Protein AF-A0A2A3MM67-F1 (afdb_monomer_lite)

Organism: NCBI:txid170540

Radius of gyration: 13.93 Å; chains: 1; bounding box: 31×45×27 Å

Secondary structure (DSSP, 8-state):
----EEEEEEE-TTS-EEEEEESPPPTT----HHHHHHHHHHHHHHHHHHHTT--EEEEES---------

Sequence (70 aa):
MTTQLTARHIAGRNGQPVAVVNGLPGLDAQMTPTQLRQLARQANQIAIDSESGVRGMRRYPEDEEQSYEN

Structure (mmCIF, N/CA/C/O backbone):
data_AF-A0A2A3MM67-F1
#
_entry.id   AF-A0A2A3MM67-F1
#
loop_
_atom_site.group_PDB
_atom_site.id
_atom_site.type_symbol
_atom_site.label_atom_id
_atom_site.label_alt_id
_atom_site.label_comp_id
_atom_site.label_asym_id
_atom_site.label_entity_id
_atom_site.label_seq_id
_atom_site.pdbx_PDB_ins_code
_atom_site.Cartn_x
_atom_site.Cartn_y
_atom_site.Cartn_z
_atom_site.occupancy
_atom_site.B_iso_or_eq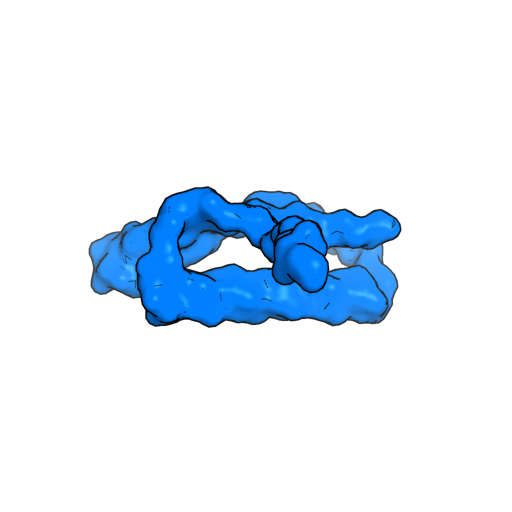uiv
_atom_site.auth_seq_id
_atom_site.auth_comp_id
_atom_site.auth_asym_id
_atom_site.auth_atom_id
_atom_site.pdbx_PDB_model_num
ATOM 1 N N . MET A 1 1 ? 11.014 3.976 -14.041 1.00 49.31 1 MET A N 1
ATOM 2 C CA . MET A 1 1 ? 9.604 3.632 -13.763 1.00 49.31 1 MET A CA 1
ATOM 3 C C . MET A 1 1 ? 9.402 3.627 -12.262 1.00 49.31 1 MET A C 1
ATOM 5 O O . MET A 1 1 ? 10.085 2.866 -11.585 1.00 49.31 1 MET A O 1
ATOM 9 N N . THR A 1 2 ? 8.528 4.496 -11.763 1.00 62.53 2 THR A N 1
ATOM 10 C CA . THR A 1 2 ? 8.134 4.538 -10.349 1.00 62.53 2 THR A CA 1
ATOM 11 C C . THR A 1 2 ? 6.911 3.642 -10.190 1.00 62.53 2 THR A C 1
ATOM 13 O O . THR A 1 2 ? 5.902 3.875 -10.850 1.00 62.53 2 THR A O 1
ATOM 16 N N . THR A 1 3 ? 7.009 2.590 -9.379 1.00 78.19 3 THR A N 1
ATOM 17 C CA . THR A 1 3 ? 5.851 1.751 -9.040 1.00 78.19 3 THR A CA 1
ATOM 18 C C . THR A 1 3 ? 4.911 2.577 -8.174 1.00 78.19 3 THR A C 1
ATOM 20 O O . THR A 1 3 ? 5.375 3.171 -7.205 1.00 78.19 3 THR A O 1
ATOM 23 N N . GLN A 1 4 ? 3.629 2.637 -8.520 1.00 89.38 4 GLN A N 1
ATOM 24 C CA . GLN A 1 4 ? 2.616 3.328 -7.729 1.00 89.38 4 GLN A CA 1
ATOM 25 C C . GLN A 1 4 ? 1.601 2.303 -7.241 1.00 89.38 4 GLN A C 1
ATOM 27 O O . GLN A 1 4 ? 1.030 1.566 -8.049 1.00 89.38 4 GLN A O 1
ATOM 32 N N . LEU A 1 5 ? 1.399 2.241 -5.929 1.00 94.44 5 LEU A N 1
ATOM 33 C CA . LEU A 1 5 ? 0.443 1.329 -5.319 1.00 94.44 5 LEU A CA 1
ATOM 34 C C . LEU A 1 5 ? -0.880 2.039 -5.055 1.00 94.44 5 LEU A C 1
ATOM 36 O O . LEU A 1 5 ? -0.927 3.233 -4.769 1.00 94.44 5 LEU A O 1
ATOM 40 N N . THR A 1 6 ? -1.971 1.286 -5.106 1.00 95.56 6 THR A N 1
ATOM 41 C CA . THR A 1 6 ? -3.245 1.712 -4.515 1.00 95.56 6 THR A CA 1
ATOM 42 C C . THR A 1 6 ? -3.647 0.715 -3.448 1.00 95.56 6 THR A C 1
ATOM 44 O O . THR A 1 6 ? -3.445 -0.486 -3.620 1.00 95.56 6 THR A O 1
ATOM 47 N N . ALA A 1 7 ? -4.196 1.192 -2.337 1.00 97.12 7 ALA A N 1
ATOM 48 C CA . ALA A 1 7 ? -4.641 0.335 -1.251 1.00 97.12 7 ALA A CA 1
ATOM 49 C C . ALA A 1 7 ? -6.057 0.700 -0.817 1.00 97.12 7 ALA A C 1
ATOM 51 O O . ALA A 1 7 ? -6.373 1.865 -0.586 1.00 97.12 7 ALA A O 1
ATOM 52 N N . ARG A 1 8 ? -6.915 -0.313 -0.682 1.00 97.25 8 ARG A N 1
ATOM 53 C CA . ARG A 1 8 ? -8.216 -0.168 -0.028 1.00 97.25 8 ARG A CA 1
ATOM 54 C C . ARG A 1 8 ? -8.104 -0.637 1.415 1.00 97.25 8 ARG A C 1
ATOM 56 O O . ARG A 1 8 ? -7.958 -1.834 1.655 1.00 97.25 8 ARG A O 1
ATOM 63 N N . HIS A 1 9 ? -8.235 0.286 2.356 1.00 96.56 9 HIS A N 1
ATOM 64 C CA . HIS A 1 9 ? -8.206 0.005 3.786 1.00 96.56 9 HIS A CA 1
ATOM 65 C C . HIS A 1 9 ? -9.603 -0.380 4.277 1.00 96.56 9 HIS A C 1
ATOM 67 O O . HIS A 1 9 ? -10.573 0.371 4.114 1.00 96.56 9 HIS A O 1
ATOM 73 N N . ILE A 1 10 ? -9.709 -1.566 4.870 1.00 94.38 10 ILE A N 1
ATOM 74 C CA . ILE A 1 10 ? -10.954 -2.175 5.342 1.00 94.38 10 ILE A CA 1
ATOM 75 C C . ILE A 1 10 ? -10.770 -2.772 6.742 1.00 94.38 10 ILE A C 1
ATOM 77 O O . ILE A 1 10 ? -9.652 -3.018 7.196 1.00 94.38 10 ILE A O 1
ATOM 81 N N . ALA A 1 11 ? -11.883 -3.024 7.427 1.00 93.38 11 ALA A N 1
ATOM 82 C CA . ALA A 1 11 ? -11.881 -3.867 8.615 1.00 93.38 11 ALA A CA 1
ATOM 83 C C . ALA A 1 11 ? -11.878 -5.345 8.193 1.00 93.38 11 ALA A C 1
ATOM 85 O O . ALA A 1 11 ? -12.711 -5.775 7.392 1.00 93.38 11 ALA A O 1
ATOM 86 N N . GLY A 1 12 ? -10.933 -6.117 8.723 1.00 89.69 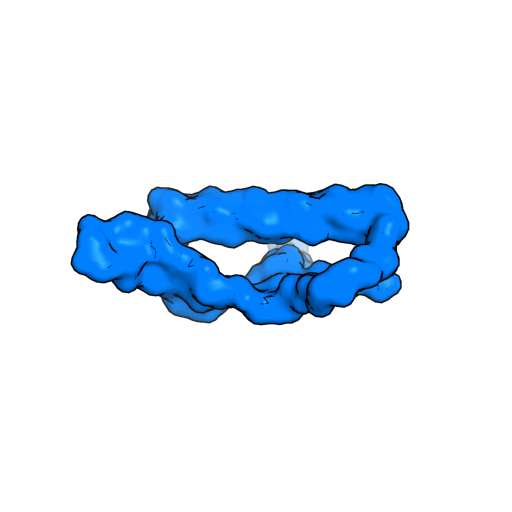12 GLY A N 1
ATOM 87 C CA . GLY A 1 12 ? -10.881 -7.568 8.592 1.00 89.69 12 GLY A CA 1
ATOM 88 C C . GLY A 1 12 ? -11.965 -8.264 9.419 1.00 89.69 12 GLY A C 1
ATOM 89 O O . GLY A 1 12 ? -12.688 -7.640 10.195 1.00 89.69 12 GLY A O 1
ATOM 90 N N . ARG A 1 13 ? -12.068 -9.592 9.279 1.00 87.06 13 ARG A N 1
ATOM 91 C CA . ARG A 1 13 ? -13.145 -10.400 9.895 1.00 87.06 13 ARG A CA 1
ATOM 92 C C . ARG A 1 13 ? -13.210 -10.317 11.426 1.00 87.06 13 ARG A C 1
ATOM 94 O O . ARG A 1 13 ? -14.275 -10.516 11.990 1.00 87.06 13 ARG A O 1
ATOM 101 N N . ASN A 1 14 ? -12.093 -10.036 12.086 1.00 92.25 14 ASN A N 1
ATOM 102 C CA . ASN A 1 14 ? -11.959 -9.877 13.539 1.00 92.25 14 ASN A CA 1
ATOM 103 C C . ASN A 1 14 ? -11.803 -8.402 13.965 1.00 92.25 14 ASN A C 1
ATOM 105 O O . ASN A 1 14 ? -11.388 -8.133 15.087 1.00 92.25 14 ASN A O 1
ATOM 109 N N . GLY A 1 15 ? -12.058 -7.449 13.064 1.00 87.06 15 GLY A N 1
ATOM 110 C CA . GLY A 1 15 ? -11.811 -6.025 13.297 1.00 87.06 15 GLY A CA 1
ATOM 111 C C . GLY A 1 15 ? -10.353 -5.589 13.109 1.00 87.06 15 GLY A C 1
ATOM 112 O O . GLY A 1 15 ? -10.080 -4.392 13.177 1.00 87.06 15 GLY A O 1
ATOM 113 N N . GLN A 1 16 ? -9.425 -6.510 12.817 1.00 93.69 16 GLN A N 1
ATOM 114 C CA . GLN A 1 16 ? -8.041 -6.154 12.503 1.00 93.69 16 GLN A CA 1
ATOM 115 C C . GLN A 1 16 ? -7.986 -5.294 11.228 1.00 93.69 16 GLN A C 1
ATOM 117 O O . GLN A 1 16 ? -8.707 -5.590 10.271 1.00 93.69 16 GLN A O 1
ATOM 122 N N . PRO A 1 17 ? -7.140 -4.253 11.164 1.00 94.25 17 PRO A N 1
ATOM 123 C CA . PRO A 1 17 ? -6.939 -3.502 9.935 1.00 94.25 17 PRO A CA 1
ATOM 124 C C . PRO A 1 17 ? -6.386 -4.389 8.818 1.00 94.25 17 PRO A C 1
ATOM 126 O O . PRO A 1 17 ? -5.431 -5.135 9.022 1.00 94.25 17 PRO A O 1
ATOM 129 N N . VAL A 1 18 ? -6.978 -4.292 7.630 1.00 95.81 18 VAL A N 1
ATOM 130 C CA . VAL A 1 18 ? -6.511 -4.982 6.424 1.00 95.81 18 VAL A CA 1
ATOM 131 C C . VAL A 1 18 ? -6.451 -3.975 5.281 1.00 95.81 18 VAL A C 1
ATOM 133 O O . VAL A 1 18 ? -7.365 -3.167 5.113 1.00 95.81 18 VAL A O 1
ATOM 136 N N . ALA A 1 19 ? -5.40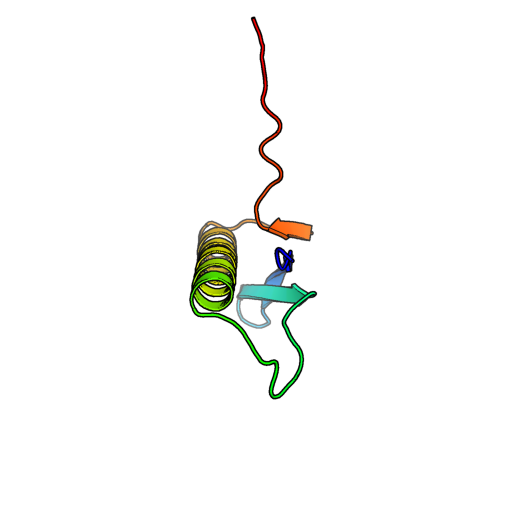4 -4.052 4.463 1.00 96.94 19 ALA A N 1
ATOM 137 C CA . ALA A 1 19 ? -5.287 -3.301 3.220 1.00 96.94 19 ALA A CA 1
ATOM 138 C C . ALA A 1 19 ? -5.273 -4.253 2.020 1.00 96.94 19 ALA A C 1
ATOM 140 O O . ALA A 1 19 ? -4.461 -5.174 1.953 1.00 96.94 19 ALA A O 1
ATOM 141 N N . VAL A 1 20 ? -6.161 -4.019 1.053 1.00 96.31 20 VAL A N 1
ATOM 142 C CA . VAL A 1 20 ? -6.125 -4.693 -0.252 1.00 96.31 20 VAL A CA 1
ATOM 143 C C . VAL A 1 20 ? -5.270 -3.851 -1.189 1.00 96.31 20 VAL A C 1
ATOM 145 O O . VAL A 1 20 ? -5.704 -2.774 -1.596 1.00 96.31 20 VAL A O 1
ATOM 148 N N . VAL A 1 21 ? -4.064 -4.325 -1.503 1.00 96.00 21 VAL A N 1
ATOM 149 C CA . VAL A 1 21 ? -3.056 -3.581 -2.274 1.00 96.00 21 VAL A CA 1
ATOM 150 C C . VAL A 1 21 ? -3.055 -4.013 -3.742 1.00 96.00 21 VAL A C 1
ATOM 152 O O . VAL A 1 21 ? -2.992 -5.203 -4.040 1.00 96.00 21 VAL A O 1
ATOM 155 N N . ASN A 1 22 ? -3.073 -3.044 -4.657 1.00 94.62 22 ASN A N 1
ATOM 156 C CA . ASN A 1 22 ? -2.961 -3.230 -6.103 1.00 94.62 22 ASN A CA 1
ATOM 157 C C . ASN A 1 22 ? -1.730 -2.491 -6.644 1.00 94.62 22 ASN A C 1
ATOM 159 O O . ASN A 1 22 ? -1.280 -1.503 -6.062 1.00 94.62 22 ASN A O 1
ATOM 163 N N . GLY A 1 23 ? -1.214 -2.948 -7.788 1.00 91.94 23 GLY A N 1
ATOM 164 C CA . GLY A 1 23 ? -0.006 -2.391 -8.412 1.00 91.94 23 GLY A CA 1
ATOM 165 C C . GLY A 1 23 ? 1.301 -3.005 -7.904 1.00 91.94 23 GLY A C 1
ATOM 166 O O . GLY A 1 23 ? 2.377 -2.525 -8.259 1.00 91.94 23 GLY A O 1
ATOM 167 N N . LEU A 1 24 ? 1.223 -4.066 -7.088 1.00 92.88 24 LEU A N 1
ATOM 168 C CA . LEU A 1 24 ? 2.401 -4.843 -6.711 1.00 92.88 24 LEU A CA 1
ATOM 169 C C . LEU A 1 24 ? 3.070 -5.420 -7.969 1.00 92.88 24 LEU A C 1
ATOM 171 O O . LEU A 1 24 ? 2.366 -5.859 -8.884 1.00 92.88 24 LEU A O 1
ATOM 175 N N . PRO A 1 25 ? 4.413 -5.446 -8.022 1.00 91.81 25 PRO A N 1
ATOM 176 C CA . PRO A 1 25 ? 5.123 -6.176 -9.062 1.00 91.81 25 PRO A CA 1
ATOM 177 C C . PRO A 1 25 ? 4.679 -7.644 -9.098 1.00 91.81 25 PRO A C 1
ATOM 179 O O . PRO A 1 25 ? 4.376 -8.232 -8.060 1.00 91.81 25 PRO A O 1
ATOM 182 N N . GLY A 1 26 ? 4.638 -8.228 -10.297 1.00 90.25 26 GLY A N 1
ATOM 183 C CA . GLY A 1 26 ? 4.327 -9.646 -10.470 1.00 90.25 26 GLY A CA 1
ATOM 184 C C . GLY A 1 26 ? 5.377 -10.564 -9.836 1.00 90.25 26 GLY A C 1
ATOM 185 O O . GLY A 1 26 ? 6.439 -10.117 -9.394 1.00 90.25 26 GLY A O 1
ATOM 186 N N . LEU A 1 27 ? 5.081 -11.866 -9.826 1.00 91.56 27 LEU A N 1
ATOM 187 C CA . LEU A 1 27 ? 6.039 -12.891 -9.410 1.00 91.56 27 LEU A CA 1
ATOM 188 C C . LEU A 1 27 ? 7.346 -12.748 -10.214 1.00 91.56 27 LEU A C 1
ATOM 190 O O . LEU A 1 27 ? 7.302 -12.496 -11.417 1.00 91.56 27 LEU A O 1
ATOM 194 N N . ASP A 1 28 ? 8.489 -12.880 -9.538 1.00 92.94 28 ASP A N 1
ATOM 195 C CA . ASP A 1 28 ? 9.837 -12.806 -10.124 1.00 92.94 28 ASP A CA 1
ATOM 196 C C . ASP A 1 28 ? 10.169 -11.491 -10.856 1.00 92.94 28 ASP A C 1
ATOM 198 O O . ASP A 1 28 ? 11.060 -11.437 -11.710 1.00 92.94 28 ASP A O 1
ATOM 202 N N . ALA A 1 29 ? 9.482 -10.396 -10.512 1.00 91.94 29 ALA A N 1
ATOM 203 C CA . ALA A 1 29 ? 9.795 -9.081 -11.053 1.00 91.94 29 ALA A CA 1
ATOM 204 C C . ALA A 1 29 ? 11.252 -8.685 -10.755 1.00 91.94 29 ALA A C 1
ATOM 206 O O . ALA A 1 29 ? 11.676 -8.584 -9.602 1.00 91.94 29 ALA A O 1
ATOM 207 N N . GLN A 1 30 ? 12.014 -8.395 -11.809 1.00 95.44 30 GLN A N 1
ATOM 208 C CA . GLN A 1 30 ? 13.371 -7.876 -11.676 1.00 95.44 30 GLN A CA 1
ATOM 209 C C . GLN A 1 30 ? 13.320 -6.396 -11.299 1.00 95.44 30 GLN A C 1
ATOM 211 O O . GLN A 1 30 ? 12.778 -5.567 -12.032 1.00 95.44 30 GLN A O 1
ATOM 216 N N . MET A 1 31 ? 13.891 -6.061 -10.144 1.00 93.44 31 MET A N 1
ATOM 217 C CA . MET A 1 31 ? 13.870 -4.709 -9.598 1.00 93.44 31 MET A CA 1
ATOM 218 C C . MET A 1 31 ? 15.275 -4.265 -9.217 1.00 93.44 31 MET A C 1
ATOM 220 O O . MET A 1 31 ? 16.042 -4.993 -8.591 1.00 93.44 31 MET A O 1
ATOM 224 N N . THR A 1 32 ? 15.598 -3.021 -9.549 1.00 95.31 32 THR A N 1
ATOM 225 C CA . THR A 1 32 ? 16.801 -2.362 -9.039 1.00 95.31 32 THR A CA 1
ATOM 226 C C . THR A 1 32 ? 16.684 -2.112 -7.527 1.00 95.31 32 THR A C 1
ATOM 228 O O . THR A 1 32 ? 15.570 -1.971 -7.006 1.00 95.31 32 THR A O 1
ATOM 231 N N . PRO A 1 33 ? 17.808 -1.947 -6.800 1.00 96.25 33 PRO A N 1
ATOM 232 C CA . PRO A 1 33 ? 17.777 -1.594 -5.379 1.00 96.25 33 PRO A CA 1
ATOM 233 C C . PRO A 1 33 ? 16.942 -0.342 -5.070 1.00 96.25 33 PRO A C 1
ATOM 235 O O . PRO A 1 33 ? 16.281 -0.270 -4.035 1.00 96.25 33 PRO A O 1
ATOM 238 N N . THR A 1 34 ? 16.934 0.644 -5.971 1.00 94.50 34 THR A N 1
ATOM 239 C CA . THR A 1 34 ? 16.128 1.864 -5.826 1.00 94.50 34 THR A CA 1
ATOM 240 C C . THR A 1 34 ? 14.633 1.561 -5.870 1.00 94.50 34 THR A C 1
ATOM 242 O O . THR A 1 34 ? 13.889 2.045 -5.017 1.00 94.50 34 THR A O 1
ATOM 245 N N . GLN A 1 35 ? 14.196 0.722 -6.810 1.00 93.62 35 GLN A N 1
ATOM 246 C CA . GLN A 1 35 ? 12.792 0.321 -6.927 1.00 93.62 35 GLN A CA 1
ATOM 247 C C . GLN A 1 35 ? 12.341 -0.503 -5.716 1.00 93.62 35 GLN A C 1
ATOM 249 O O . GLN A 1 35 ? 11.247 -0.276 -5.204 1.00 93.62 35 GLN A O 1
ATOM 254 N N . LEU A 1 36 ? 13.196 -1.395 -5.197 1.00 94.88 36 LEU A N 1
ATOM 255 C CA . LEU A 1 36 ? 12.913 -2.143 -3.966 1.00 94.88 36 LEU A CA 1
ATOM 256 C C . LEU A 1 36 ? 12.692 -1.205 -2.771 1.00 94.88 36 LEU A C 1
ATOM 258 O O . LEU A 1 36 ? 11.732 -1.367 -2.022 1.00 94.88 36 LEU A O 1
ATOM 262 N N . ARG A 1 37 ? 13.532 -0.173 -2.615 1.00 95.50 37 ARG A N 1
ATOM 263 C CA . ARG A 1 37 ? 13.365 0.826 -1.543 1.00 95.50 37 ARG A CA 1
ATOM 264 C C . ARG A 1 37 ? 12.105 1.673 -1.715 1.00 95.50 37 ARG A C 1
ATOM 266 O O . ARG A 1 37 ? 11.513 2.077 -0.719 1.00 95.50 37 ARG A O 1
ATOM 273 N N . GLN A 1 38 ? 11.710 1.993 -2.947 1.00 93.62 38 GLN A N 1
ATOM 274 C CA . GLN A 1 38 ? 10.457 2.710 -3.211 1.00 93.62 38 GLN A CA 1
ATOM 275 C C . GLN A 1 38 ? 9.243 1.856 -2.841 1.00 93.62 38 GLN A C 1
ATOM 277 O O . GLN A 1 38 ? 8.357 2.342 -2.142 1.00 93.62 38 GLN A O 1
ATOM 282 N N . LEU A 1 39 ? 9.247 0.579 -3.232 1.00 94.12 39 LEU A N 1
ATOM 283 C CA . LEU A 1 39 ? 8.202 -0.374 -2.870 1.00 94.12 39 LEU A CA 1
ATOM 284 C C . LEU A 1 39 ? 8.097 -0.538 -1.348 1.00 94.12 39 LEU A C 1
ATOM 286 O O . LEU A 1 39 ? 7.006 -0.424 -0.798 1.00 94.12 39 LEU A O 1
ATOM 290 N N . ALA A 1 40 ? 9.229 -0.735 -0.666 1.00 95.00 40 ALA A N 1
ATOM 291 C CA . ALA A 1 40 ? 9.265 -0.881 0.788 1.00 95.00 40 ALA A CA 1
ATOM 292 C C . ALA A 1 40 ? 8.681 0.343 1.509 1.00 95.00 40 ALA A C 1
ATOM 294 O O . ALA A 1 40 ? 7.909 0.190 2.450 1.00 95.00 40 ALA A O 1
ATOM 295 N N . ARG A 1 41 ? 8.999 1.560 1.043 1.00 95.31 41 ARG A N 1
ATOM 296 C CA . ARG A 1 41 ? 8.441 2.798 1.609 1.00 95.31 41 ARG A CA 1
ATOM 297 C C . ARG A 1 41 ? 6.924 2.872 1.466 1.00 95.31 41 ARG A C 1
ATOM 299 O O . ARG A 1 41 ? 6.246 3.172 2.440 1.00 95.31 41 ARG A O 1
ATOM 306 N N . GLN A 1 42 ? 6.399 2.568 0.281 1.00 95.88 42 GLN A N 1
ATOM 307 C CA . GLN A 1 42 ? 4.953 2.589 0.044 1.00 95.88 42 GLN A CA 1
ATOM 308 C C . GLN A 1 42 ? 4.232 1.508 0.855 1.00 95.88 42 GLN A C 1
ATOM 310 O O . GLN A 1 42 ? 3.213 1.791 1.473 1.00 95.88 42 GLN A O 1
ATOM 315 N N . ALA A 1 43 ? 4.786 0.294 0.915 1.00 95.88 43 ALA A N 1
ATOM 316 C CA . ALA A 1 43 ? 4.239 -0.786 1.732 1.00 95.88 43 ALA A CA 1
ATOM 317 C C . ALA A 1 43 ? 4.208 -0.418 3.224 1.00 95.88 43 ALA A C 1
ATOM 319 O O . ALA A 1 43 ? 3.211 -0.666 3.898 1.00 95.88 43 ALA A O 1
ATOM 320 N N . ASN A 1 44 ? 5.269 0.225 3.722 1.00 97.06 44 ASN A N 1
ATOM 321 C CA . ASN A 1 44 ? 5.319 0.695 5.101 1.00 97.06 44 ASN A CA 1
ATOM 322 C C . ASN A 1 44 ? 4.256 1.770 5.376 1.00 97.06 44 ASN A C 1
ATOM 324 O O . ASN A 1 44 ? 3.581 1.712 6.398 1.00 97.06 44 ASN A O 1
ATOM 328 N N . GLN A 1 45 ? 4.050 2.711 4.449 1.00 96.75 45 GLN A N 1
ATOM 329 C CA . GLN A 1 45 ? 3.010 3.730 4.609 1.00 96.75 45 GLN A CA 1
ATOM 330 C C . GLN A 1 45 ? 1.598 3.126 4.605 1.00 96.75 45 GLN A C 1
ATOM 332 O O . GLN A 1 45 ? 0.771 3.499 5.429 1.00 96.75 45 GLN A O 1
ATOM 337 N N . ILE A 1 46 ? 1.329 2.141 3.742 1.00 96.62 46 ILE A N 1
ATOM 338 C CA . ILE A 1 46 ? 0.050 1.411 3.733 1.00 96.62 46 ILE A CA 1
ATOM 339 C C . ILE A 1 46 ? -0.210 0.729 5.088 1.00 96.62 46 ILE A C 1
ATOM 341 O O . ILE A 1 46 ? -1.350 0.711 5.567 1.00 96.62 46 ILE A O 1
ATOM 345 N N . ALA A 1 47 ? 0.827 0.159 5.709 1.00 96.88 47 ALA A N 1
ATOM 346 C CA . ALA A 1 47 ? 0.714 -0.449 7.033 1.00 96.88 47 ALA A CA 1
ATOM 347 C C . ALA A 1 47 ? 0.361 0.604 8.097 1.00 96.88 47 ALA A C 1
ATOM 349 O O . ALA A 1 47 ? -0.649 0.449 8.783 1.00 96.88 47 ALA A O 1
ATOM 350 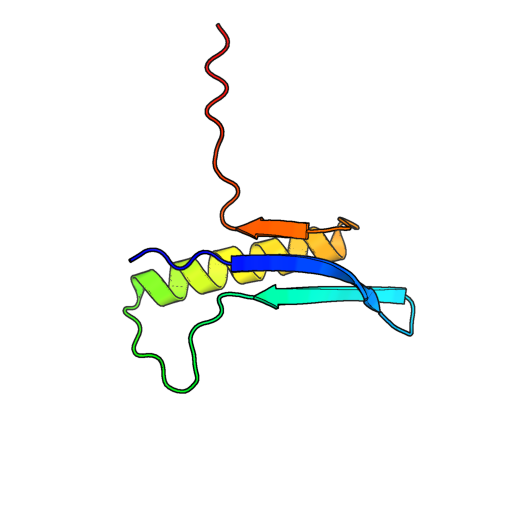N N . ILE A 1 48 ? 1.109 1.712 8.145 1.00 96.38 48 ILE A N 1
ATOM 351 C CA . ILE A 1 48 ? 0.872 2.837 9.066 1.00 96.38 48 ILE A CA 1
ATOM 352 C C . ILE A 1 48 ? -0.554 3.393 8.920 1.00 96.38 48 ILE A C 1
ATOM 354 O O . ILE A 1 48 ? -1.262 3.581 9.911 1.00 96.38 48 ILE A O 1
ATOM 358 N N . ASP A 1 49 ? -1.019 3.621 7.693 1.00 96.56 49 ASP A N 1
ATOM 359 C CA . ASP A 1 49 ? -2.368 4.130 7.427 1.00 96.56 49 ASP A CA 1
ATOM 360 C C . ASP A 1 49 ? -3.446 3.147 7.909 1.00 96.56 49 ASP A C 1
ATOM 362 O O . ASP A 1 49 ? -4.443 3.535 8.520 1.00 96.56 49 ASP A O 1
ATOM 366 N N . SER A 1 50 ? -3.232 1.847 7.700 1.00 95.25 50 SER A N 1
ATOM 367 C CA . SER A 1 50 ? -4.155 0.819 8.190 1.00 95.25 50 SER A CA 1
ATOM 368 C C . SER A 1 50 ? -4.237 0.812 9.717 1.00 95.25 50 SER A C 1
ATOM 370 O O . SER A 1 50 ? -5.336 0.766 10.273 1.00 9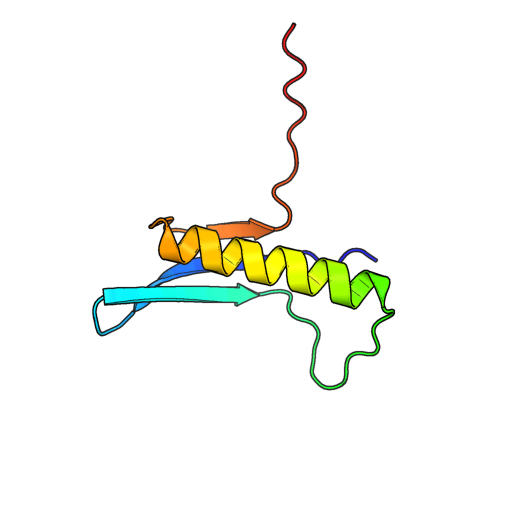5.25 50 SER A O 1
ATOM 372 N N . GLU A 1 51 ? -3.089 0.871 10.391 1.00 95.44 51 GLU A N 1
ATOM 373 C CA . GLU A 1 51 ? -2.978 0.862 11.853 1.00 95.44 51 GLU A CA 1
ATOM 374 C C . GLU A 1 51 ? -3.546 2.133 12.495 1.00 95.44 51 GLU A C 1
ATOM 376 O O . GLU A 1 51 ? -4.214 2.053 13.524 1.00 95.44 51 GLU A O 1
ATOM 381 N N . SER A 1 52 ? -3.359 3.291 11.857 1.00 94.00 52 SER A N 1
ATOM 382 C CA . SER A 1 52 ? -3.916 4.581 12.299 1.00 94.00 52 SER A CA 1
ATOM 383 C C . SER A 1 52 ? -5.426 4.721 12.069 1.00 94.00 52 SER A C 1
ATOM 385 O O . SER A 1 52 ? -6.036 5.691 12.519 1.00 94.00 52 SER A O 1
ATOM 387 N N . GLY A 1 53 ? -6.055 3.741 11.415 1.00 92.56 53 GLY A N 1
ATOM 388 C CA . GLY A 1 53 ? -7.505 3.677 11.252 1.00 92.56 53 GLY A CA 1
ATOM 389 C C . GLY A 1 53 ? -8.035 4.317 9.971 1.00 92.56 53 GLY A C 1
ATOM 390 O O . GLY A 1 53 ? -9.251 4.481 9.848 1.00 92.56 53 GLY A O 1
ATOM 391 N N . VAL A 1 54 ? -7.171 4.627 9.000 1.00 92.88 54 VAL A N 1
ATOM 392 C CA . VAL A 1 54 ? -7.591 5.069 7.664 1.00 92.88 54 VAL A CA 1
ATOM 393 C C . VAL A 1 54 ? -8.501 4.013 7.028 1.00 92.88 54 VAL A C 1
ATOM 395 O O . VAL A 1 54 ? -8.324 2.802 7.197 1.00 92.88 54 VAL A O 1
ATOM 398 N N . ARG A 1 55 ? -9.516 4.476 6.291 1.00 91.75 55 ARG A N 1
ATOM 399 C CA . ARG A 1 55 ? -10.492 3.644 5.574 1.00 91.75 55 ARG A CA 1
ATOM 400 C C . ARG A 1 55 ? -10.666 4.147 4.147 1.00 91.75 55 ARG A C 1
ATOM 402 O O . ARG A 1 55 ? -10.460 5.322 3.868 1.00 91.75 55 ARG A O 1
ATOM 409 N N . GLY A 1 56 ? -11.111 3.263 3.257 1.00 93.06 56 GLY A N 1
ATOM 410 C CA . GLY A 1 56 ? -11.363 3.616 1.859 1.00 93.06 56 GLY A CA 1
ATOM 411 C C . GLY A 1 56 ? -10.138 3.431 0.966 1.00 93.06 56 GLY A C 1
ATOM 412 O O . GLY A 1 56 ? -9.196 2.736 1.340 1.00 93.06 56 GLY A O 1
ATOM 413 N N . MET A 1 57 ? -10.200 3.965 -0.254 1.00 96.12 57 MET A N 1
ATOM 414 C CA . MET A 1 57 ? -9.148 3.800 -1.262 1.00 96.12 57 MET A CA 1
ATOM 415 C C . MET A 1 57 ? -8.124 4.935 -1.168 1.00 96.12 57 MET A C 1
ATOM 417 O O . MET A 1 57 ? -8.511 6.100 -1.143 1.00 96.12 57 MET A O 1
ATOM 421 N N . ARG A 1 58 ? -6.836 4.589 -1.182 1.00 95.25 58 ARG A N 1
ATOM 422 C CA . ARG A 1 58 ? -5.704 5.520 -1.228 1.00 95.25 58 ARG A CA 1
ATOM 423 C C . ARG A 1 58 ? -4.670 5.126 -2.273 1.00 95.25 58 ARG A C 1
ATOM 425 O O . ARG A 1 58 ? -4.633 3.981 -2.727 1.00 95.25 58 ARG A O 1
ATOM 432 N N . ARG A 1 59 ? -3.830 6.090 -2.647 1.00 94.69 59 ARG A N 1
ATOM 433 C CA . ARG A 1 59 ? -2.745 5.957 -3.625 1.00 94.69 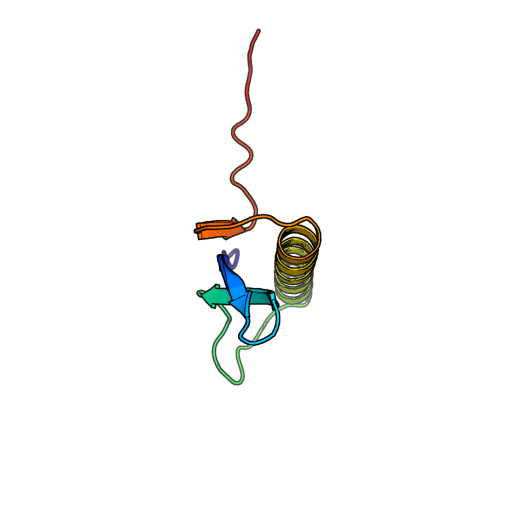59 ARG A CA 1
ATOM 434 C C . ARG A 1 59 ? -1.413 6.289 -2.959 1.00 94.69 59 ARG A C 1
ATOM 436 O O . ARG A 1 59 ? -1.362 7.197 -2.141 1.00 94.69 59 ARG A O 1
ATOM 443 N N . TYR A 1 60 ? -0.365 5.550 -3.315 1.00 93.19 60 TYR A N 1
ATOM 444 C CA . TYR A 1 60 ? 0.969 5.659 -2.733 1.00 93.19 60 TYR A CA 1
ATOM 445 C C . TYR A 1 60 ? 2.045 5.721 -3.833 1.00 93.19 60 TYR A C 1
ATOM 447 O O . TYR A 1 60 ? 2.000 4.897 -4.748 1.00 93.19 60 TYR A O 1
ATOM 455 N N . PRO A 1 61 ? 3.031 6.637 -3.745 1.00 87.69 61 PRO A N 1
ATOM 456 C CA . PRO A 1 61 ? 3.046 7.757 -2.800 1.00 87.69 61 PRO A CA 1
ATOM 457 C C . PRO A 1 61 ? 1.803 8.636 -2.997 1.00 87.69 61 PRO A C 1
ATOM 459 O O . PRO A 1 61 ? 1.238 8.649 -4.094 1.00 87.69 61 PRO A O 1
ATOM 462 N N . GLU A 1 62 ? 1.343 9.279 -1.921 1.00 80.75 62 GLU A N 1
ATOM 463 C CA . GLU A 1 62 ? 0.336 10.329 -2.065 1.00 80.75 62 GLU A CA 1
ATOM 464 C C . GLU A 1 62 ? 0.937 11.358 -3.023 1.00 80.75 62 GLU A C 1
ATOM 466 O O . GLU A 1 62 ? 2.117 11.702 -2.902 1.00 80.75 62 GLU A O 1
ATOM 471 N N . ASP A 1 63 ? 0.175 11.744 -4.044 1.00 71.56 63 ASP A N 1
ATOM 472 C CA . ASP A 1 63 ? 0.601 12.835 -4.903 1.00 71.56 63 ASP A CA 1
ATOM 473 C C . ASP A 1 63 ? 0.725 14.042 -3.956 1.00 71.56 63 ASP A C 1
ATOM 475 O O . ASP A 1 63 ? -0.269 14.457 -3.361 1.00 71.56 63 ASP A O 1
ATOM 479 N N . GLU A 1 64 ? 1.953 14.522 -3.713 1.00 55.19 64 GLU A N 1
ATOM 480 C CA . GLU A 1 64 ? 2.181 15.789 -3.019 1.00 55.19 64 GLU A CA 1
ATOM 481 C C . GLU A 1 64 ? 1.528 16.856 -3.901 1.00 55.19 64 GLU A C 1
ATOM 483 O O . GLU A 1 64 ? 2.164 17.407 -4.803 1.00 55.19 64 GLU A O 1
ATOM 488 N N . GLU A 1 65 ? 0.232 17.113 -3.708 1.00 51.12 65 GLU A N 1
ATOM 489 C CA . GLU A 1 65 ? -0.354 18.372 -4.127 1.00 51.12 65 GLU A CA 1
ATOM 490 C C . GLU A 1 65 ? 0.439 19.430 -3.375 1.00 51.12 65 GLU A C 1
ATOM 492 O O . GLU A 1 65 ? 0.259 19.653 -2.179 1.00 51.12 65 GLU A O 1
ATOM 497 N N . GLN A 1 66 ? 1.407 20.011 -4.081 1.00 45.66 66 GLN A N 1
ATOM 498 C CA . GLN A 1 66 ? 2.078 21.227 -3.680 1.00 45.66 66 GLN A CA 1
ATOM 499 C C . GLN A 1 66 ? 0.982 22.283 -3.569 1.00 45.66 66 GLN A C 1
ATOM 501 O O . GLN A 1 66 ? 0.643 22.953 -4.544 1.00 45.66 66 GLN A O 1
ATOM 506 N N . SER A 1 67 ? 0.396 22.404 -2.381 1.00 46.66 67 SER A N 1
ATOM 507 C CA . SER A 1 67 ? -0.347 23.577 -1.958 1.00 46.66 67 SER A CA 1
ATOM 508 C C . SER A 1 67 ? 0.657 24.723 -1.858 1.00 46.66 67 SER A C 1
ATOM 510 O O . SER A 1 67 ? 1.162 25.075 -0.797 1.00 46.66 67 SER A O 1
ATOM 512 N N . TYR A 1 68 ? 0.990 25.286 -3.019 1.00 55.38 68 TYR A N 1
ATOM 513 C CA . TYR A 1 68 ? 1.484 26.646 -3.123 1.00 55.38 68 TYR A CA 1
ATOM 514 C C . TYR A 1 68 ? 0.300 27.588 -2.878 1.00 55.38 68 TYR A C 1
ATOM 516 O O . TYR A 1 68 ? -0.320 28.094 -3.808 1.00 55.38 68 TYR A O 1
ATOM 524 N N . GLU A 1 69 ? -0.026 27.793 -1.609 1.00 55.34 69 GLU A N 1
ATOM 525 C CA . GLU A 1 69 ? -0.773 28.951 -1.113 1.00 55.34 69 GLU A CA 1
ATOM 526 C C . GLU A 1 69 ? 0.127 29.567 -0.029 1.00 55.34 69 GLU A C 1
ATOM 528 O O . GLU A 1 69 ? 0.475 28.873 0.922 1.00 55.34 69 GLU A O 1
ATOM 533 N N . ASN A 1 70 ? 0.622 30.806 -0.065 1.00 44.84 70 ASN A N 1
ATOM 534 C CA . ASN A 1 70 ? 0.459 31.995 -0.906 1.00 44.84 70 ASN A CA 1
ATOM 535 C C . ASN A 1 70 ? 1.826 32.693 -1.026 1.00 44.84 70 ASN A C 1
ATOM 537 O O . ASN A 1 70 ? 2.610 32.593 -0.052 1.00 44.84 70 ASN A O 1
#

pLDDT: mean 87.89, std 14.63, range [44.84, 97.25]

Foldseek 3Di:
DAQKKKWAWDQDPVRQIDIDIPRDDDPPDDDDPVNVVSVVVQVVVSVVCSVVPHGGMDMPPHPPPPPPDD